Protein AF-A0A2W6Z4Z5-F1 (afdb_monomer_lite)

Foldseek 3Di:
DDWDDDPNDIDDDDVVDDVLVRCVVVPNPQADDCCVPPPPPPPLAQCSNDDDDDDDDDDDDPSSVVSVVDHD

Structure (mmCIF, N/CA/C/O backbone):
data_AF-A0A2W6Z4Z5-F1
#
_entry.id   AF-A0A2W6Z4Z5-F1
#
loop_
_atom_site.group_PDB
_atom_site.id
_atom_site.type_symbol
_atom_site.label_atom_id
_atom_site.label_alt_id
_atom_site.label_comp_id
_atom_site.label_asym_id
_atom_site.label_entity_id
_atom_site.label_seq_id
_atom_site.pdbx_PDB_ins_code
_atom_site.Cartn_x
_atom_site.Cartn_y
_atom_site.Cartn_z
_atom_site.occupancy
_atom_site.B_iso_or_equiv
_atom_site.auth_seq_id
_atom_site.auth_comp_id
_atom_site.auth_asym_id
_atom_site.auth_atom_id
_atom_site.pdbx_PDB_model_num
ATOM 1 N N . MET A 1 1 ? -1.497 15.998 13.630 1.00 85.12 1 MET A N 1
ATOM 2 C CA . MET A 1 1 ? -1.571 14.529 13.540 1.00 85.12 1 MET A CA 1
ATOM 3 C C . MET A 1 1 ? -2.768 14.164 12.667 1.00 85.12 1 MET A C 1
ATOM 5 O O . MET A 1 1 ? -3.895 14.280 13.143 1.00 85.12 1 MET A O 1
ATOM 9 N N . PRO A 1 2 ? -2.571 13.900 11.364 1.00 91.19 2 PRO A N 1
ATOM 10 C CA . PRO A 1 2 ? -3.659 13.517 10.467 1.00 91.19 2 PRO A CA 1
ATOM 11 C C . PRO A 1 2 ? -4.390 12.256 10.946 1.00 91.19 2 PRO A C 1
ATOM 13 O O . PRO A 1 2 ? -3.824 11.396 11.621 1.00 91.19 2 PRO A O 1
ATOM 16 N N . THR A 1 3 ? -5.662 12.152 10.571 1.00 94.50 3 THR A N 1
ATOM 17 C CA . THR A 1 3 ? -6.489 10.967 10.815 1.00 94.50 3 THR A CA 1
ATOM 18 C C . THR A 1 3 ? -6.710 10.245 9.494 1.00 94.50 3 THR A C 1
ATOM 20 O O . THR A 1 3 ? -7.058 10.875 8.498 1.00 94.50 3 THR A O 1
ATOM 23 N N . VAL A 1 4 ? -6.507 8.930 9.483 1.00 95.25 4 VAL A N 1
ATOM 24 C CA . VAL A 1 4 ? -6.711 8.071 8.312 1.00 95.25 4 VAL A CA 1
ATOM 25 C C . VAL A 1 4 ? -7.854 7.111 8.611 1.00 95.25 4 VAL A C 1
ATOM 27 O O . VAL A 1 4 ? -7.911 6.544 9.701 1.00 95.25 4 VAL A O 1
ATOM 30 N N . THR A 1 5 ? -8.747 6.913 7.641 1.00 97.06 5 THR A N 1
ATOM 31 C CA . THR A 1 5 ? -9.795 5.890 7.716 1.00 97.06 5 THR A CA 1
ATOM 32 C C . THR A 1 5 ? -9.645 4.906 6.564 1.00 97.06 5 THR A C 1
ATOM 34 O O . THR A 1 5 ? -9.590 5.309 5.407 1.00 97.06 5 THR A O 1
ATOM 37 N N . ALA A 1 6 ? -9.576 3.613 6.876 1.00 97.19 6 ALA A N 1
ATOM 38 C CA . ALA A 1 6 ? -9.481 2.536 5.893 1.00 97.19 6 ALA A CA 1
ATOM 39 C C . ALA A 1 6 ? -10.157 1.266 6.422 1.00 97.19 6 ALA A C 1
ATOM 41 O O . ALA A 1 6 ? -9.977 0.901 7.580 1.00 97.19 6 ALA A O 1
ATOM 42 N N . GLN A 1 7 ? -10.934 0.580 5.577 1.00 97.12 7 GLN A N 1
ATOM 43 C CA . GLN A 1 7 ? -11.664 -0.646 5.951 1.00 97.12 7 GLN A CA 1
ATOM 44 C C . GLN A 1 7 ? -12.497 -0.494 7.245 1.00 97.12 7 GLN A C 1
ATOM 46 O O . GLN A 1 7 ? -12.511 -1.380 8.095 1.00 97.12 7 GLN A O 1
ATOM 51 N N . GLY A 1 8 ? -13.152 0.661 7.426 1.00 97.25 8 GLY A N 1
ATOM 52 C CA . GLY A 1 8 ? -13.951 0.968 8.621 1.00 97.25 8 GLY A CA 1
ATOM 53 C C . GLY A 1 8 ? -13.139 1.239 9.895 1.00 97.25 8 GLY A C 1
ATOM 54 O O . GLY A 1 8 ? -13.723 1.438 10.956 1.00 97.25 8 GLY A O 1
ATOM 55 N N . LYS A 1 9 ? -11.805 1.258 9.810 1.00 96.88 9 LYS A N 1
ATOM 56 C CA . LYS A 1 9 ? -10.905 1.556 10.926 1.00 96.88 9 LYS A CA 1
ATOM 57 C C . LYS A 1 9 ? -10.409 2.985 10.810 1.00 96.88 9 LYS A C 1
ATOM 59 O O . LYS A 1 9 ? -9.892 3.363 9.762 1.00 96.88 9 LYS A O 1
ATOM 64 N N . THR A 1 10 ? -10.523 3.741 11.893 1.00 97.31 10 THR A N 1
ATOM 65 C CA . THR A 1 10 ? -9.987 5.099 12.004 1.00 97.31 10 THR A CA 1
ATOM 66 C C . THR A 1 10 ? -8.768 5.086 12.916 1.00 97.31 10 THR A C 1
ATOM 68 O O . THR A 1 10 ? -8.818 4.549 14.022 1.00 97.31 10 THR A O 1
ATOM 71 N N . MET A 1 11 ? -7.665 5.662 12.447 1.00 95.56 11 MET A N 1
ATOM 72 C CA . MET A 1 11 ? -6.380 5.673 13.146 1.00 95.56 11 MET A CA 1
ATOM 73 C C . MET A 1 11 ? -5.699 7.036 13.052 1.00 95.56 11 MET A C 1
ATOM 75 O O . MET A 1 11 ? -5.816 7.746 12.050 1.00 95.56 11 MET A O 1
ATOM 79 N N . GLN A 1 12 ? -4.954 7.384 14.098 1.00 94.25 12 GLN A N 1
ATOM 80 C CA . GLN A 1 12 ? -4.083 8.551 14.088 1.00 94.25 12 GLN A CA 1
ATOM 81 C C . GLN A 1 12 ? -2.749 8.210 13.427 1.00 94.25 12 GLN A C 1
ATOM 83 O O . GLN A 1 12 ? -2.221 7.108 13.563 1.00 94.25 12 GLN A O 1
ATOM 88 N N . CYS A 1 13 ? -2.232 9.170 12.676 1.00 92.00 13 CYS A N 1
ATOM 89 C CA . CYS A 1 13 ? -1.041 9.046 11.859 1.0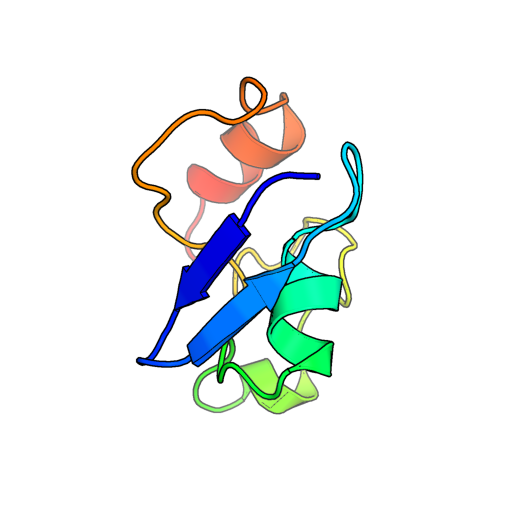0 92.00 13 CYS A CA 1
ATOM 90 C C . CYS A 1 13 ? -0.137 10.246 12.148 1.00 92.00 13 CYS A C 1
ATOM 92 O O . CYS A 1 13 ? -0.594 11.390 12.129 1.00 92.00 13 CYS A O 1
ATOM 94 N N . GLU A 1 14 ? 1.143 9.998 12.414 1.00 91.62 14 GLU A N 1
ATOM 95 C CA . GLU A 1 14 ? 2.128 11.072 12.531 1.00 91.62 14 GLU A CA 1
ATOM 96 C C . GLU A 1 14 ? 2.426 11.683 11.160 1.00 91.62 14 GLU A C 1
ATOM 98 O O . GLU A 1 14 ? 2.514 10.985 10.146 1.00 91.62 14 GLU A O 1
ATOM 103 N N . ALA A 1 15 ? 2.607 13.002 11.110 1.00 89.88 15 ALA A N 1
ATOM 104 C CA . ALA A 1 15 ? 2.970 13.660 9.860 1.00 89.88 15 ALA A CA 1
ATOM 105 C C . ALA A 1 15 ? 4.345 13.159 9.382 1.00 89.88 15 ALA A C 1
ATOM 107 O O . ALA A 1 15 ? 5.314 13.161 10.136 1.00 89.88 15 ALA A O 1
ATOM 108 N N . GLY A 1 16 ? 4.426 12.713 8.126 1.00 88.44 16 GLY A N 1
ATOM 109 C CA . GLY A 1 16 ? 5.636 12.101 7.564 1.00 88.44 16 GLY A CA 1
ATOM 110 C C . GLY A 1 16 ? 5.783 10.598 7.836 1.00 88.44 16 GLY A C 1
ATOM 111 O O . GLY A 1 16 ? 6.707 9.980 7.305 1.00 88.44 16 GLY A O 1
ATOM 112 N N . ALA A 1 17 ? 4.871 9.984 8.599 1.00 90.75 17 ALA A N 1
ATOM 113 C CA . ALA A 1 17 ? 4.858 8.537 8.772 1.00 90.75 17 ALA A CA 1
ATOM 114 C C . ALA A 1 17 ? 4.620 7.810 7.441 1.00 90.75 17 ALA A C 1
ATOM 116 O O . ALA A 1 17 ? 3.901 8.269 6.549 1.00 90.75 17 ALA A O 1
ATOM 117 N N . ASN A 1 18 ? 5.202 6.618 7.316 1.00 90.75 18 ASN A N 1
ATOM 118 C CA . ASN A 1 18 ? 4.964 5.768 6.162 1.00 90.75 1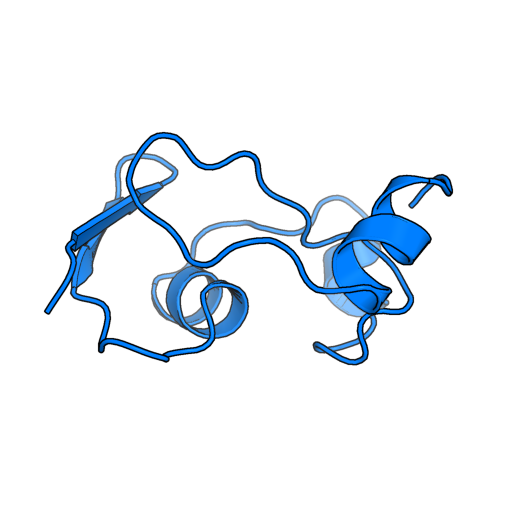8 ASN A CA 1
ATOM 119 C C . ASN A 1 18 ? 3.552 5.162 6.239 1.00 90.75 18 ASN A C 1
ATOM 121 O O . ASN A 1 18 ? 3.295 4.271 7.051 1.00 90.75 18 ASN A O 1
ATOM 125 N N . LEU A 1 19 ? 2.655 5.604 5.354 1.00 92.19 19 LEU A N 1
ATOM 126 C CA . LEU A 1 19 ? 1.251 5.189 5.377 1.00 92.19 19 LEU A CA 1
ATOM 127 C C . LEU A 1 19 ? 1.069 3.663 5.307 1.00 92.19 19 LEU A C 1
ATOM 129 O O . LEU A 1 19 ? 0.231 3.119 6.017 1.00 92.19 19 LEU A O 1
ATOM 133 N N . ARG A 1 20 ? 1.888 2.944 4.525 1.00 95.00 20 ARG A N 1
ATOM 134 C CA . ARG A 1 20 ? 1.831 1.472 4.460 1.00 95.00 20 ARG A CA 1
ATOM 135 C C . ARG A 1 20 ? 2.077 0.841 5.833 1.00 95.00 20 ARG A C 1
ATOM 137 O O . ARG A 1 20 ? 1.370 -0.092 6.198 1.00 95.00 20 ARG A O 1
ATOM 144 N N . GLN A 1 21 ? 3.079 1.310 6.575 1.00 95.06 21 GLN A N 1
ATOM 145 C CA . GLN A 1 21 ? 3.386 0.769 7.904 1.00 95.06 21 GLN A CA 1
ATOM 146 C C . GLN A 1 21 ? 2.262 1.057 8.900 1.00 95.06 21 GLN A C 1
ATOM 148 O O . GLN A 1 21 ? 1.869 0.152 9.629 1.00 95.06 21 GLN A O 1
ATOM 153 N N . VAL A 1 22 ? 1.706 2.272 8.875 1.00 95.38 22 VAL A N 1
ATOM 154 C CA . VAL A 1 22 ? 0.565 2.652 9.722 1.00 95.38 22 VAL A CA 1
ATOM 155 C C . VAL A 1 22 ? -0.645 1.760 9.422 1.00 95.38 22 VAL A C 1
ATOM 157 O O . VAL A 1 22 ? -1.210 1.158 10.328 1.00 95.38 22 VAL A O 1
ATOM 160 N N . LEU A 1 23 ? -1.002 1.581 8.147 1.00 96.44 23 LEU A N 1
ATOM 161 C CA . LEU A 1 23 ? -2.116 0.718 7.740 1.00 96.44 23 LEU A CA 1
ATOM 162 C C . LEU A 1 23 ? -1.939 -0.733 8.221 1.00 96.44 23 LEU A C 1
ATOM 164 O O . LEU A 1 23 ? -2.853 -1.296 8.826 1.00 96.44 23 LEU A O 1
ATOM 168 N N . LEU A 1 24 ? -0.752 -1.316 8.032 1.00 96.31 24 LEU A N 1
ATOM 169 C CA . LEU A 1 24 ? -0.460 -2.681 8.486 1.00 96.31 24 LEU A CA 1
ATOM 170 C C . LEU A 1 24 ? -0.484 -2.815 10.015 1.00 96.31 24 LEU A C 1
ATOM 172 O O . LEU A 1 24 ? -1.005 -3.806 10.521 1.00 96.31 24 LEU A O 1
ATOM 176 N N . ALA A 1 25 ? 0.034 -1.827 10.751 1.00 96.12 25 ALA A N 1
ATOM 177 C CA . ALA A 1 25 ? 0.067 -1.850 12.215 1.00 96.12 25 ALA A CA 1
ATOM 178 C C . ALA A 1 25 ? -1.337 -1.871 12.843 1.00 96.12 25 ALA A C 1
ATOM 180 O O . ALA A 1 25 ? -1.532 -2.479 13.891 1.00 96.12 25 ALA A O 1
ATOM 181 N N . HIS A 1 26 ? -2.331 -1.278 12.177 1.00 96.88 26 HIS A N 1
ATOM 182 C CA . HIS A 1 26 ? -3.738 -1.324 12.601 1.00 96.88 26 HIS A CA 1
ATOM 183 C C . HIS A 1 26 ? -4.548 -2.431 11.891 1.00 96.88 26 HIS A C 1
ATOM 185 O O . HIS A 1 26 ? -5.785 -2.467 11.933 1.00 96.88 26 HIS A O 1
ATOM 191 N N . GLY A 1 27 ? -3.861 -3.366 11.230 1.00 96.12 27 GLY A N 1
ATOM 192 C CA . GLY A 1 27 ? -4.461 -4.551 10.626 1.00 96.12 27 GLY A CA 1
ATOM 193 C C . GLY A 1 27 ? -5.348 -4.261 9.416 1.00 96.12 27 GLY A C 1
ATOM 194 O O . GLY A 1 27 ? -6.334 -4.967 9.211 1.00 96.12 27 GLY A O 1
ATOM 195 N N . VAL A 1 28 ? -5.077 -3.204 8.651 1.00 97.31 28 VAL A N 1
ATOM 196 C CA . VAL A 1 28 ? -5.711 -2.998 7.341 1.00 97.31 28 VAL A CA 1
ATOM 197 C C . VAL A 1 28 ? -5.129 -4.022 6.366 1.00 97.31 28 VAL A C 1
ATOM 199 O O . VAL A 1 28 ? -3.907 -4.104 6.214 1.00 97.31 28 VAL A O 1
ATOM 202 N N . ASP A 1 29 ? -5.984 -4.808 5.705 1.00 95.94 29 ASP A N 1
ATOM 203 C CA . ASP A 1 29 ? -5.520 -5.808 4.736 1.00 95.94 29 ASP A CA 1
ATOM 204 C C . ASP A 1 29 ? -5.139 -5.117 3.419 1.00 95.94 29 ASP A C 1
ATOM 206 O O . ASP A 1 29 ? -5.997 -4.821 2.588 1.00 95.94 29 ASP A O 1
ATOM 210 N N . LEU A 1 30 ? -3.853 -4.792 3.264 1.00 94.81 30 LEU A N 1
ATOM 211 C CA . LEU A 1 30 ? -3.304 -4.146 2.064 1.00 94.81 30 LEU A CA 1
ATOM 212 C C . LEU A 1 30 ? -2.989 -5.122 0.931 1.00 94.81 30 LEU A C 1
ATOM 214 O O . LEU A 1 30 ? -2.816 -4.694 -0.208 1.00 94.81 30 LEU A O 1
ATOM 218 N N . TYR A 1 31 ? -2.829 -6.405 1.243 1.00 96.25 31 TYR A N 1
ATOM 219 C CA . TYR A 1 31 ? -2.264 -7.377 0.321 1.00 96.25 31 TYR A CA 1
ATOM 220 C C . TYR A 1 31 ? -3.265 -8.474 0.014 1.00 96.25 31 TYR A C 1
ATOM 222 O O . TYR A 1 31 ? -3.853 -9.068 0.906 1.00 96.25 31 TYR A O 1
ATOM 230 N N . ASN A 1 32 ? -3.394 -8.827 -1.256 1.00 93.69 32 ASN A N 1
ATOM 231 C CA . ASN A 1 32 ? -4.203 -9.952 -1.700 1.00 93.69 32 ASN A CA 1
ATOM 232 C C . ASN A 1 32 ? -3.324 -11.126 -2.163 1.00 93.69 32 ASN A C 1
ATOM 234 O O . ASN A 1 32 ? -2.157 -10.959 -2.521 1.00 93.69 32 ASN A O 1
ATOM 238 N N . GLY A 1 33 ? -3.891 -12.337 -2.140 1.00 95.69 33 GLY A N 1
ATOM 239 C CA . GLY A 1 33 ? -3.235 -13.554 -2.629 1.00 95.69 33 GLY A CA 1
ATOM 240 C C . GLY A 1 33 ? -1.797 -13.720 -2.123 1.00 95.69 33 GLY A C 1
ATOM 241 O O . GLY A 1 33 ? -1.520 -13.580 -0.931 1.00 95.69 33 GLY A O 1
ATOM 242 N N . GLN A 1 34 ? -0.870 -13.977 -3.050 1.00 95.88 34 GLN A N 1
ATOM 243 C CA . GLN A 1 34 ? 0.543 -14.195 -2.726 1.00 95.88 34 GLN A CA 1
ATOM 244 C C . GLN A 1 34 ? 1.272 -12.930 -2.254 1.00 95.88 34 GLN A C 1
ATOM 246 O O . GLN A 1 34 ? 2.288 -13.034 -1.564 1.00 95.88 34 GLN A O 1
ATOM 251 N N . ALA A 1 35 ? 0.754 -11.728 -2.537 1.00 96.12 35 ALA A N 1
ATOM 252 C CA . ALA A 1 35 ? 1.389 -10.480 -2.112 1.00 96.12 35 ALA A CA 1
ATOM 253 C C . ALA A 1 35 ? 1.484 -10.354 -0.579 1.00 96.12 35 ALA A C 1
ATOM 255 O O . ALA A 1 35 ? 2.335 -9.614 -0.081 1.00 96.12 35 ALA A O 1
ATOM 256 N N . LYS A 1 36 ? 0.692 -11.127 0.181 1.00 95.94 36 LYS A N 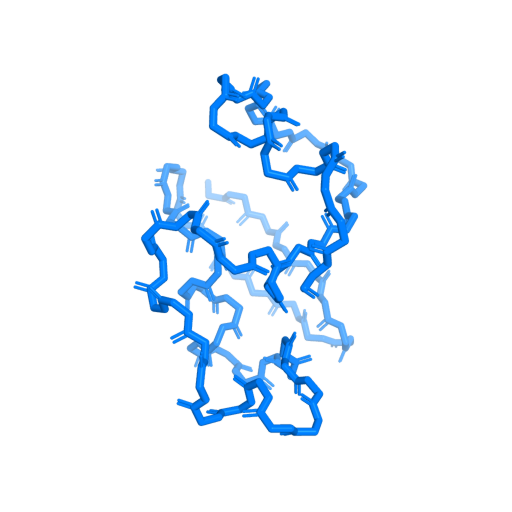1
ATOM 257 C CA . LYS A 1 36 ? 0.830 -11.252 1.642 1.00 95.94 36 LYS A CA 1
ATOM 258 C C . LYS A 1 36 ? 2.226 -11.742 2.057 1.00 95.94 36 LYS A C 1
ATOM 260 O O . LYS A 1 36 ? 2.711 -11.356 3.116 1.00 95.94 36 LYS A O 1
ATOM 265 N N . VAL A 1 37 ? 2.889 -12.524 1.202 1.00 95.94 37 VAL A N 1
ATOM 266 C CA . VAL A 1 37 ? 4.208 -13.126 1.454 1.00 95.94 37 VAL A CA 1
ATOM 267 C C . VAL A 1 37 ? 5.307 -12.477 0.606 1.00 95.94 37 VAL A C 1
ATOM 269 O O . VAL A 1 37 ? 6.358 -12.127 1.142 1.00 95.94 37 VAL A O 1
ATOM 272 N N . ILE A 1 38 ? 5.070 -12.269 -0.696 1.00 96.31 38 ILE A N 1
ATOM 273 C CA . ILE A 1 38 ? 6.112 -11.863 -1.665 1.00 96.31 38 ILE A CA 1
ATOM 274 C C . ILE A 1 38 ? 6.175 -10.351 -1.955 1.00 96.31 38 ILE A C 1
ATOM 276 O O . ILE A 1 38 ? 6.769 -9.929 -2.946 1.00 96.31 38 ILE A O 1
ATOM 280 N N . ASN A 1 39 ? 5.560 -9.499 -1.129 1.00 96.31 39 ASN A N 1
ATOM 281 C CA . ASN A 1 39 ? 5.652 -8.049 -1.329 1.00 96.31 39 ASN A CA 1
ATOM 282 C C . ASN A 1 39 ? 7.082 -7.509 -1.130 1.00 96.31 39 ASN A C 1
ATOM 284 O O . ASN A 1 39 ? 7.891 -8.052 -0.384 1.00 96.31 39 ASN A O 1
ATOM 288 N N . CYS A 1 40 ? 7.365 -6.356 -1.740 1.00 95.69 40 CYS A N 1
ATOM 289 C CA . CYS A 1 40 ? 8.684 -5.715 -1.702 1.00 95.69 40 CYS A CA 1
ATOM 290 C C . CYS A 1 40 ? 9.043 -5.020 -0.377 1.00 95.69 40 CYS A C 1
ATOM 292 O O . CYS A 1 40 ? 10.045 -4.316 -0.330 1.00 95.69 40 CYS A O 1
ATOM 294 N N . ARG A 1 41 ? 8.221 -5.128 0.677 1.00 93.44 41 ARG A N 1
ATOM 295 C CA . ARG A 1 41 ? 8.502 -4.547 2.006 1.00 93.44 41 ARG A CA 1
ATOM 296 C C . ARG A 1 41 ? 8.935 -3.066 1.983 1.00 93.44 41 ARG A C 1
ATOM 298 O O . ARG A 1 41 ? 9.892 -2.689 2.645 1.00 93.44 41 ARG A O 1
ATOM 305 N N . SER A 1 42 ? 8.211 -2.226 1.242 1.00 91.06 42 SER A N 1
ATOM 306 C CA . SER A 1 42 ? 8.491 -0.784 1.063 1.00 91.06 42 SER A CA 1
ATOM 307 C C . SER A 1 42 ? 9.700 -0.416 0.183 1.00 91.06 42 SER A C 1
ATOM 309 O O . SER A 1 42 ? 10.080 0.751 0.159 1.00 91.06 42 SER A O 1
ATOM 311 N N . LEU A 1 43 ? 10.269 -1.337 -0.604 1.00 92.44 43 LEU A N 1
ATOM 312 C CA . LEU A 1 43 ? 11.326 -0.997 -1.577 1.00 92.44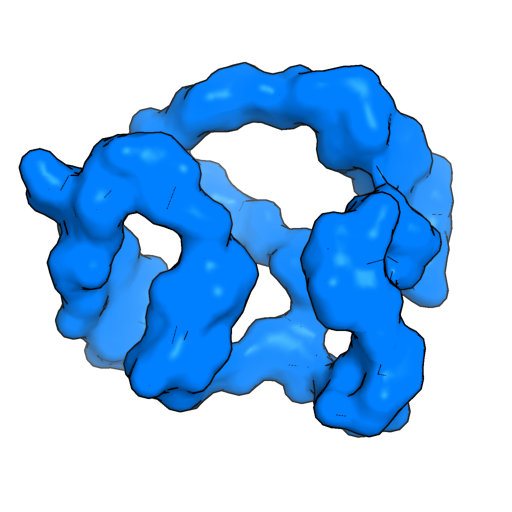 43 LEU A CA 1
ATOM 313 C C . LEU A 1 43 ? 10.821 -0.188 -2.789 1.00 92.44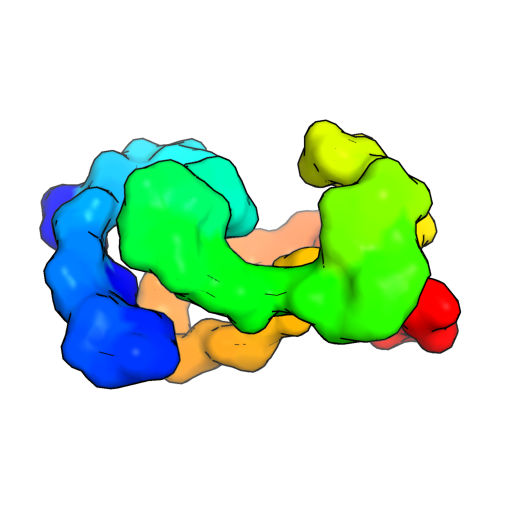 43 LEU A C 1
ATOM 315 O O . LEU A 1 43 ? 11.621 0.356 -3.546 1.00 92.44 43 LEU A O 1
ATOM 319 N N . GLY A 1 44 ? 9.501 -0.109 -2.989 1.00 91.88 44 GLY A N 1
ATOM 320 C CA . GLY A 1 44 ? 8.890 0.639 -4.093 1.00 91.88 44 GLY A CA 1
ATOM 321 C C . GLY A 1 44 ? 8.927 -0.081 -5.446 1.00 91.88 44 GLY A C 1
ATOM 322 O O . GLY A 1 44 ? 8.727 0.555 -6.474 1.00 91.88 44 GLY A O 1
ATOM 323 N N . THR A 1 45 ? 9.169 -1.397 -5.466 1.00 93.88 45 THR A N 1
ATOM 324 C CA . THR A 1 45 ? 9.381 -2.169 -6.706 1.00 93.88 45 THR A CA 1
ATOM 325 C C . THR A 1 45 ? 8.208 -3.055 -7.116 1.00 93.88 45 THR A C 1
ATOM 327 O O . THR A 1 45 ? 8.044 -3.303 -8.302 1.00 93.88 45 THR A O 1
ATOM 330 N N . CYS A 1 46 ? 7.354 -3.509 -6.190 1.00 94.81 46 CYS A N 1
ATOM 331 C CA . CYS A 1 46 ? 6.240 -4.416 -6.532 1.00 94.81 46 CYS A CA 1
ATOM 332 C C . CYS A 1 46 ? 4.885 -3.724 -6.725 1.00 94.81 46 CYS A C 1
ATOM 334 O O . CYS A 1 46 ? 4.015 -4.299 -7.350 1.00 94.81 46 CYS A O 1
ATOM 336 N N . GLY A 1 47 ? 4.664 -2.511 -6.207 1.00 93.81 47 GLY A N 1
ATOM 337 C CA . GLY A 1 47 ? 3.384 -1.803 -6.387 1.00 93.81 47 GLY A CA 1
ATOM 338 C C . GLY A 1 47 ? 2.160 -2.450 -5.716 1.00 93.81 47 GLY A C 1
ATOM 339 O O . GLY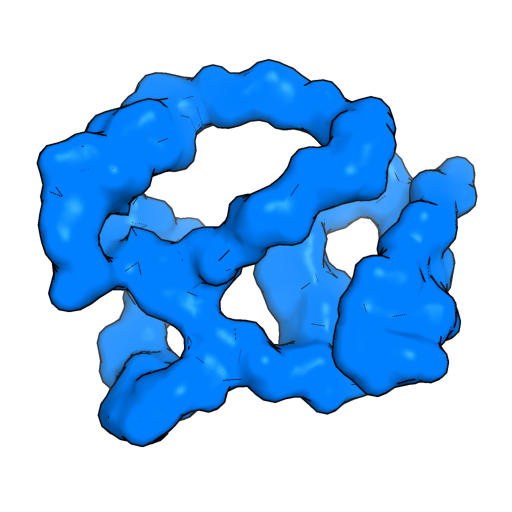 A 1 47 ? 1.096 -1.845 -5.702 1.00 93.81 47 GLY A O 1
ATOM 340 N N . THR A 1 48 ? 2.297 -3.622 -5.086 1.00 95.31 48 THR A N 1
ATOM 341 C CA . THR A 1 48 ? 1.177 -4.388 -4.505 1.00 95.31 48 THR A CA 1
ATOM 342 C C . THR A 1 48 ? 0.574 -3.784 -3.236 1.00 95.31 48 THR A C 1
ATOM 344 O O . THR A 1 48 ? -0.413 -4.299 -2.734 1.00 95.31 48 THR A O 1
ATOM 347 N N . CYS A 1 49 ? 1.156 -2.706 -2.700 1.00 94.62 49 CYS A N 1
ATOM 348 C CA . CYS A 1 49 ? 0.594 -1.926 -1.591 1.00 94.62 49 CYS A CA 1
ATOM 349 C C . CYS A 1 49 ? 0.015 -0.574 -2.042 1.00 94.62 49 CYS A C 1
ATOM 351 O O . CYS A 1 49 ? -0.130 0.326 -1.215 1.00 94.62 49 CYS A O 1
ATOM 353 N N . ALA A 1 50 ? -0.214 -0.380 -3.344 1.00 92.62 50 ALA A N 1
ATOM 354 C CA . ALA A 1 50 ? -0.794 0.852 -3.863 1.00 92.62 50 ALA A CA 1
ATOM 355 C C . ALA A 1 50 ? -2.228 1.038 -3.347 1.00 92.62 50 ALA A C 1
ATOM 357 O O . ALA A 1 50 ? -3.032 0.110 -3.369 1.00 92.62 50 ALA A O 1
ATOM 358 N N . VAL A 1 51 ? -2.541 2.258 -2.912 1.00 92.50 51 VAL A N 1
ATOM 359 C CA . VAL A 1 51 ? -3.875 2.666 -2.458 1.00 92.50 51 VAL A CA 1
ATOM 360 C C . VAL A 1 51 ? -4.268 3.971 -3.141 1.00 92.50 51 VAL A C 1
ATOM 362 O O . VAL A 1 51 ? -3.411 4.816 -3.416 1.00 92.50 51 VAL A O 1
ATOM 365 N N . ALA A 1 52 ? -5.559 4.134 -3.416 1.00 92.31 52 ALA A N 1
ATOM 366 C CA . ALA A 1 52 ? -6.126 5.440 -3.721 1.00 92.31 52 ALA A CA 1
ATOM 367 C C . ALA A 1 52 ? -6.340 6.194 -2.406 1.00 92.31 52 ALA A C 1
ATOM 369 O O . ALA A 1 52 ? -6.731 5.593 -1.405 1.00 92.31 52 ALA A O 1
ATOM 370 N N . ILE A 1 53 ? -6.050 7.493 -2.402 1.00 93.31 53 ILE A N 1
ATOM 371 C CA . ILE A 1 53 ? -6.209 8.339 -1.221 1.00 93.31 53 ILE A CA 1
ATOM 372 C C . ILE A 1 53 ? -7.152 9.476 -1.582 1.00 93.31 53 ILE A C 1
ATOM 374 O O . ILE A 1 53 ? -6.932 10.174 -2.571 1.00 93.31 53 ILE A O 1
ATOM 378 N N . GLU A 1 54 ? -8.179 9.651 -0.762 1.00 94.88 54 GLU A N 1
ATOM 379 C CA . GLU A 1 54 ? -9.062 10.810 -0.781 1.00 94.88 54 GLU A CA 1
ATOM 380 C C . GLU A 1 54 ? -8.657 11.734 0.371 1.00 94.88 54 GLU A C 1
ATOM 382 O O . GLU A 1 54 ? -8.637 11.317 1.529 1.00 94.88 54 GLU A O 1
ATOM 387 N N . GLY A 1 55 ? -8.290 12.975 0.048 1.00 91.31 55 GLY A N 1
ATOM 388 C CA . GLY A 1 55 ? -7.825 13.967 1.019 1.00 91.31 55 GLY A CA 1
ATOM 389 C C . GLY A 1 55 ? -6.404 14.463 0.757 1.00 91.31 55 GLY A C 1
ATOM 390 O O . GLY A 1 55 ? -5.789 14.168 -0.269 1.00 91.31 55 GLY A O 1
ATOM 391 N N . GLU A 1 56 ? -5.895 15.263 1.690 1.00 87.81 56 GLU A N 1
ATOM 392 C CA . GLU A 1 56 ? -4.590 15.908 1.562 1.00 87.81 56 GLU A CA 1
ATOM 393 C C . GLU A 1 56 ? -3.441 14.926 1.811 1.00 87.81 56 GLU A C 1
ATOM 395 O O . GLU A 1 56 ? -3.341 14.300 2.868 1.00 87.81 56 GLU A O 1
ATOM 400 N N . VAL A 1 57 ? -2.537 14.829 0.837 1.00 87.56 57 VAL A N 1
ATOM 401 C CA . VAL A 1 57 ? -1.282 14.076 0.930 1.00 87.56 57 VAL A CA 1
ATOM 402 C C . VAL A 1 57 ? -0.167 14.805 0.198 1.00 87.56 57 VAL A C 1
ATOM 404 O O . VAL A 1 57 ? -0.404 15.692 -0.624 1.00 87.56 57 VAL A O 1
ATOM 407 N N . SER A 1 58 ? 1.074 14.413 0.478 1.00 87.12 58 SER A N 1
ATOM 408 C CA . SER A 1 58 ? 2.216 14.872 -0.301 1.00 87.12 58 SER A CA 1
ATOM 409 C C . SER A 1 58 ? 2.081 14.471 -1.773 1.00 87.12 58 SER A C 1
ATOM 411 O O . SER A 1 58 ? 1.513 13.433 -2.123 1.00 87.12 58 SER A O 1
ATOM 413 N N . ALA A 1 59 ? 2.639 15.301 -2.655 1.00 90.31 59 ALA A N 1
ATOM 414 C CA . ALA A 1 59 ? 2.690 14.978 -4.071 1.00 90.31 59 ALA A CA 1
ATOM 415 C C . ALA A 1 59 ? 3.500 13.684 -4.300 1.00 90.31 59 ALA A C 1
ATOM 417 O O . ALA A 1 59 ? 4.548 13.495 -3.674 1.00 90.31 59 ALA A O 1
ATOM 418 N N . PRO A 1 60 ? 3.068 12.808 -5.226 1.00 90.50 60 PRO A N 1
ATOM 419 C CA . PRO A 1 60 ? 3.789 11.582 -5.531 1.00 90.50 60 PRO A CA 1
ATOM 420 C C . PRO A 1 60 ? 5.172 11.894 -6.105 1.00 90.50 60 PRO A C 1
ATOM 422 O O . PRO A 1 60 ? 5.312 12.711 -7.026 1.00 90.50 60 PRO A O 1
ATOM 425 N N . ASN A 1 61 ? 6.188 11.195 -5.604 1.00 91.44 61 ASN A N 1
ATOM 426 C CA . ASN A 1 61 ? 7.550 11.322 -6.106 1.00 91.44 61 ASN A CA 1
ATOM 427 C C . ASN A 1 61 ? 7.732 10.539 -7.425 1.00 91.44 61 ASN A C 1
ATOM 429 O O . ASN A 1 61 ? 6.814 9.893 -7.942 1.00 91.44 61 ASN A O 1
ATOM 433 N N . TRP A 1 62 ? 8.933 10.602 -8.006 1.00 94.25 62 TRP A N 1
ATOM 434 C CA . TRP A 1 62 ? 9.219 9.929 -9.275 1.00 94.25 62 TRP A CA 1
ATOM 435 C C . TRP A 1 62 ? 9.097 8.398 -9.190 1.00 94.25 62 TRP A C 1
ATOM 437 O O . TRP A 1 62 ? 8.630 7.786 -10.150 1.00 94.25 62 TRP A O 1
ATOM 447 N N . LYS A 1 63 ? 9.449 7.779 -8.052 1.00 92.19 63 LYS A N 1
ATOM 448 C CA . LYS A 1 63 ? 9.313 6.329 -7.837 1.00 92.19 63 LYS A CA 1
ATOM 449 C C . LYS A 1 63 ? 7.843 5.926 -7.793 1.00 92.19 63 LYS A C 1
ATOM 451 O O . LYS A 1 63 ? 7.470 4.948 -8.432 1.00 92.19 63 LYS A O 1
ATOM 456 N N . ASP A 1 64 ? 6.999 6.711 -7.121 1.00 91.12 64 ASP A N 1
ATOM 457 C CA . ASP A 1 64 ? 5.552 6.465 -7.054 1.00 91.12 64 ASP A CA 1
ATOM 458 C C . ASP A 1 64 ? 4.904 6.554 -8.440 1.00 91.12 64 ASP A C 1
ATOM 460 O O . ASP A 1 64 ? 3.992 5.794 -8.770 1.00 91.12 64 ASP A O 1
ATOM 464 N N . LYS A 1 65 ? 5.357 7.501 -9.271 1.00 93.75 65 LYS A N 1
ATOM 465 C CA . LYS A 1 65 ? 4.895 7.647 -10.659 1.00 93.75 65 LYS A CA 1
ATOM 466 C C . LYS A 1 65 ? 5.354 6.470 -11.520 1.00 93.75 65 LYS A C 1
ATOM 468 O O . LYS A 1 65 ? 4.513 5.825 -12.137 1.00 93.75 65 LYS A O 1
ATOM 473 N N . ALA A 1 66 ? 6.649 6.154 -11.503 1.00 94.31 66 ALA A N 1
ATOM 474 C CA . ALA A 1 66 ? 7.224 5.066 -12.290 1.00 94.31 66 ALA A CA 1
ATOM 475 C C . ALA A 1 66 ? 6.650 3.697 -11.905 1.00 94.31 66 ALA A C 1
ATOM 477 O O . ALA A 1 66 ? 6.388 2.864 -12.770 1.00 94.31 66 ALA A O 1
ATOM 478 N N . ARG A 1 67 ? 6.404 3.445 -10.612 1.00 93.88 67 ARG A N 1
ATOM 479 C CA . ARG A 1 67 ? 5.830 2.160 -10.217 1.00 93.88 67 ARG A CA 1
ATOM 480 C C . ARG A 1 67 ? 4.372 2.029 -10.642 1.00 93.88 67 ARG A C 1
ATOM 482 O O . ARG A 1 67 ? 3.980 0.940 -11.040 1.00 93.88 67 ARG A O 1
ATOM 489 N N . ARG A 1 68 ? 3.580 3.105 -10.600 1.00 91.88 68 ARG A N 1
ATOM 490 C CA . ARG A 1 68 ? 2.170 3.082 -11.033 1.00 91.88 68 ARG A CA 1
ATOM 491 C C . ARG A 1 68 ? 1.990 2.950 -12.545 1.00 91.88 68 ARG A C 1
ATOM 493 O O . ARG A 1 68 ? 0.910 2.567 -12.973 1.00 91.88 68 ARG A O 1
ATOM 500 N N . SER A 1 69 ? 3.020 3.225 -13.347 1.00 93.12 69 SER A N 1
ATOM 501 C CA . SER A 1 69 ? 2.969 3.025 -14.800 1.00 93.12 69 SER A CA 1
ATOM 502 C C . SER A 1 69 ? 3.231 1.580 -15.245 1.00 93.12 69 SER A C 1
ATOM 504 O O . SER A 1 69 ? 3.277 1.323 -16.443 1.00 93.12 69 SER A O 1
ATOM 506 N N . LEU A 1 70 ? 3.423 0.641 -14.312 1.00 91.56 70 LEU A N 1
ATOM 507 C CA . LEU A 1 70 ? 3.654 -0.778 -14.595 1.00 91.56 70 LEU A CA 1
ATOM 508 C C . LEU A 1 70 ? 2.624 -1.642 -13.842 1.00 91.56 70 LEU A C 1
ATOM 510 O O . LEU A 1 70 ? 2.265 -1.291 -12.715 1.00 91.56 70 LEU A O 1
ATOM 514 N N . PRO A 1 71 ? 2.184 -2.788 -14.391 1.00 88.31 71 PRO A N 1
ATOM 515 C CA . PRO A 1 71 ? 1.350 -3.744 -13.658 1.00 88.31 71 PRO A CA 1
ATOM 516 C C . PRO A 1 71 ? 2.009 -4.203 -12.340 1.00 88.31 71 PRO A C 1
ATOM 518 O O . PRO A 1 71 ? 3.243 -4.223 -12.287 1.00 88.31 71 PRO A O 1
ATOM 521 N N . PRO A 1 72 ? 1.238 -4.506 -11.273 1.00 83.06 72 PRO A N 1
ATOM 522 C CA . PRO A 1 72 ? 1.734 -5.095 -10.023 1.00 83.06 72 PRO A CA 1
ATOM 523 C C . PRO A 1 72 ? 2.525 -6.389 -10.222 1.00 83.06 72 PRO A C 1
ATOM 525 O O . PRO A 1 72 ? 2.073 -7.230 -11.028 1.00 83.06 72 PRO A O 1
#

Radius of gyration: 12.48 Å; chains: 1; bounding box: 25×30×29 Å

Secondary structure (DSSP, 8-state):
--EEEETTEEEE--TT--HHHHHHHTT-----TTHHHH--TTSSSS-TT-----S--PPP-HHHHHHHTS--

Sequence (72 aa):
MPTVTAQGKTMQCEAGANLRQVLLAHGVDLYNGQAKVINCRSLGTCGTCAVAIEGEVSAPNWKDKARRSLPP

pLDDT: mean 93.44, std 3.04, range [83.06, 97.31]